Protein AF-A0A5E4CF48-F1 (afdb_monomer_lite)

InterPro domains:
  IPR001863 Glypican [PF01153] (14-110)
  IPR001863 Glypican [PTHR10822] (12-109)

Sequence (113 aa):
MMDAQTWRMGFRCLLLLAFVGSTRSEGGQTCEEVRKLFQWRFVGAVKGLPDSPRAGPDLQVCISKKPTCCTRKMEERYQIAARQDLQQVLQASTSTLKLLISRNAAAFQGKCA

Structure (mmCIF, N/CA/C/O backbone):
data_AF-A0A5E4CF48-F1
#
_entry.id   AF-A0A5E4CF48-F1
#
loop_
_atom_site.group_PDB
_atom_site.id
_atom_site.type_symbol
_atom_site.label_atom_id
_atom_site.label_alt_id
_atom_site.label_comp_id
_atom_site.label_asym_id
_atom_site.label_entity_id
_atom_site.label_seq_id
_atom_site.pdbx_PDB_ins_code
_atom_site.Cartn_x
_atom_site.Cartn_y
_atom_site.Cartn_z
_atom_site.occupancy
_atom_site.B_iso_or_equiv
_atom_site.auth_seq_id
_atom_site.auth_comp_id
_atom_site.auth_asym_id
_atom_site.auth_atom_id
_atom_site.pdbx_PDB_model_num
ATOM 1 N N . MET A 1 1 ? 56.310 -28.454 13.608 1.00 45.84 1 MET A N 1
ATOM 2 C CA . MET A 1 1 ? 56.162 -27.660 12.369 1.00 45.84 1 MET A CA 1
ATOM 3 C C . MET A 1 1 ? 54.898 -28.140 11.676 1.00 45.84 1 MET A C 1
ATOM 5 O O . MET A 1 1 ? 54.967 -28.979 10.793 1.00 45.84 1 MET A O 1
ATOM 9 N N . MET A 1 2 ? 53.739 -27.702 12.174 1.00 43.16 2 MET A N 1
ATOM 10 C CA . MET A 1 2 ? 52.438 -28.087 11.627 1.00 43.16 2 MET A CA 1
ATOM 11 C C . MET A 1 2 ? 52.114 -27.156 10.461 1.00 43.16 2 MET A C 1
ATOM 13 O O . MET A 1 2 ? 51.721 -26.008 10.633 1.00 43.16 2 MET A O 1
ATOM 17 N N . ASP A 1 3 ? 52.411 -27.685 9.280 1.00 49.88 3 ASP A N 1
ATOM 18 C CA . ASP A 1 3 ? 51.616 -27.589 8.065 1.00 49.88 3 ASP A CA 1
ATOM 19 C C . ASP A 1 3 ? 51.192 -26.190 7.614 1.00 49.88 3 ASP A C 1
ATOM 21 O O . ASP A 1 3 ? 50.031 -25.797 7.702 1.00 49.88 3 ASP A O 1
ATOM 25 N N . ALA A 1 4 ? 52.100 -25.523 6.894 1.00 55.38 4 ALA A N 1
ATOM 26 C CA . ALA A 1 4 ? 51.773 -24.446 5.947 1.00 55.38 4 ALA A CA 1
ATOM 27 C C . ALA A 1 4 ? 50.652 -24.826 4.942 1.00 55.38 4 ALA A C 1
ATOM 29 O O . ALA A 1 4 ? 50.137 -23.983 4.206 1.00 55.38 4 ALA A O 1
ATOM 30 N N . GLN A 1 5 ? 50.286 -26.108 4.890 1.00 57.66 5 GLN A N 1
ATOM 31 C CA . GLN A 1 5 ? 49.237 -26.690 4.072 1.00 57.66 5 GLN A CA 1
ATOM 32 C C . GLN A 1 5 ? 47.834 -26.550 4.696 1.00 57.66 5 GLN A C 1
ATOM 34 O O . GLN A 1 5 ? 46.882 -26.318 3.953 1.00 57.66 5 GLN A O 1
ATOM 39 N N . THR A 1 6 ? 47.687 -26.594 6.029 1.00 53.62 6 THR A N 1
ATOM 40 C CA . THR A 1 6 ? 46.376 -26.461 6.705 1.00 53.62 6 THR A CA 1
ATOM 41 C C . THR A 1 6 ? 45.856 -25.024 6.648 1.00 53.62 6 THR A C 1
ATOM 43 O O . THR A 1 6 ? 44.679 -24.807 6.356 1.00 53.62 6 THR A O 1
ATOM 46 N N . TRP A 1 7 ? 46.746 -24.033 6.786 1.00 53.25 7 TRP A N 1
ATOM 47 C CA . TRP A 1 7 ? 46.416 -22.616 6.583 1.00 53.25 7 TRP A CA 1
ATOM 48 C C . TRP A 1 7 ? 45.972 -22.359 5.140 1.00 53.25 7 TRP A C 1
ATOM 50 O O . TRP A 1 7 ? 44.957 -21.709 4.901 1.00 53.25 7 TRP A O 1
ATOM 60 N N . ARG A 1 8 ? 4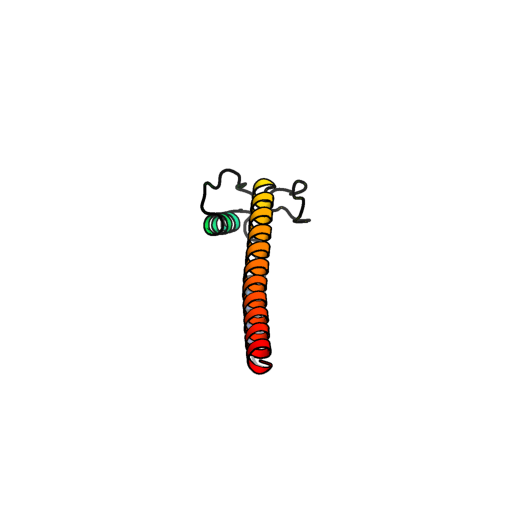6.674 -22.930 4.153 1.00 60.50 8 ARG A N 1
ATOM 61 C CA . ARG A 1 8 ? 46.352 -22.739 2.730 1.00 60.50 8 ARG A CA 1
ATOM 62 C C . ARG A 1 8 ? 44.953 -23.254 2.374 1.00 60.50 8 ARG A C 1
ATOM 64 O O . ARG A 1 8 ? 44.254 -22.619 1.584 1.00 60.50 8 ARG A O 1
ATOM 71 N N . MET A 1 9 ? 44.535 -24.369 2.978 1.00 59.81 9 MET A N 1
ATOM 72 C CA . MET A 1 9 ? 43.192 -24.928 2.787 1.00 59.81 9 MET A CA 1
ATOM 73 C C . MET A 1 9 ? 42.123 -24.143 3.546 1.00 59.81 9 MET A C 1
ATOM 75 O O . MET A 1 9 ? 41.078 -23.853 2.971 1.00 59.81 9 MET A O 1
ATOM 79 N N . GLY A 1 10 ? 42.403 -23.715 4.782 1.00 70.69 10 GLY A N 1
ATOM 80 C CA . GLY A 1 10 ? 41.509 -22.831 5.534 1.00 70.69 10 GLY A CA 1
ATOM 81 C C . GLY A 1 10 ? 41.266 -21.505 4.808 1.00 70.69 10 GLY A C 1
ATOM 82 O O . GLY A 1 10 ? 40.125 -21.074 4.668 1.00 70.69 10 GLY A O 1
ATOM 83 N N . PHE A 1 11 ? 42.318 -20.908 4.243 1.00 70.38 11 PHE A N 1
ATOM 84 C CA . PHE A 1 11 ? 42.233 -19.667 3.472 1.00 70.38 11 PHE A CA 1
ATOM 85 C C . PHE A 1 11 ? 41.480 -19.854 2.148 1.00 70.38 11 PHE A C 1
ATOM 87 O O . PHE A 1 11 ? 40.656 -19.016 1.795 1.00 70.38 11 PHE A O 1
ATOM 94 N N . ARG A 1 12 ? 41.683 -20.980 1.444 1.00 72.06 12 ARG A N 1
ATOM 95 C CA . ARG A 1 12 ? 40.881 -21.338 0.258 1.00 72.06 12 ARG A CA 1
ATOM 96 C C . ARG A 1 12 ? 39.405 -21.526 0.595 1.00 72.06 12 ARG A C 1
ATOM 98 O O . ARG A 1 12 ? 38.568 -21.028 -0.146 1.00 72.06 12 ARG A O 1
ATOM 105 N N . CYS A 1 13 ? 39.076 -22.207 1.690 1.00 70.00 13 CYS A N 1
ATOM 106 C CA . CYS A 1 13 ? 37.687 -22.385 2.113 1.00 70.00 13 CYS A CA 1
ATOM 107 C C . CYS A 1 13 ? 37.037 -21.057 2.527 1.00 70.00 13 CYS A C 1
ATOM 109 O O . CYS A 1 13 ? 35.901 -20.795 2.140 1.00 70.00 13 CYS A O 1
ATOM 111 N N . LEU A 1 14 ? 37.762 -20.190 3.241 1.00 68.62 14 LEU A N 1
ATOM 112 C CA . LEU A 1 14 ? 37.286 -18.851 3.606 1.00 68.62 14 LEU A CA 1
ATOM 113 C C . LEU A 1 14 ? 37.077 -17.955 2.373 1.00 68.62 14 LEU A C 1
ATOM 115 O O . LEU A 1 14 ? 36.058 -17.276 2.284 1.00 68.62 14 LEU A O 1
ATOM 119 N N . LEU A 1 15 ? 37.985 -18.000 1.391 1.00 66.06 15 LEU A N 1
ATOM 120 C CA . LEU A 1 15 ? 37.834 -17.294 0.112 1.00 66.06 15 LEU A CA 1
ATOM 121 C C . LEU A 1 15 ? 36.636 -17.808 -0.700 1.00 66.06 15 LEU A C 1
ATOM 123 O O . LEU A 1 15 ? 35.893 -17.007 -1.262 1.00 66.06 15 LEU A O 1
ATOM 127 N N . LEU A 1 16 ? 36.419 -19.127 -0.740 1.00 65.75 16 LEU A N 1
ATOM 128 C CA . LEU A 1 16 ? 35.267 -19.728 -1.421 1.00 65.75 16 LEU A CA 1
ATOM 129 C C . LEU A 1 16 ? 33.943 -19.329 -0.750 1.00 65.75 16 LEU A C 1
ATOM 131 O O . LEU A 1 16 ? 32.996 -18.968 -1.445 1.00 65.75 16 LEU A O 1
ATOM 135 N N . LEU A 1 17 ? 33.882 -19.310 0.586 1.00 63.00 17 LEU A N 1
ATOM 136 C CA . LEU A 1 17 ? 32.701 -18.848 1.326 1.00 63.00 17 LEU A CA 1
ATOM 137 C C . LEU A 1 17 ? 32.424 -17.351 1.117 1.00 63.00 17 LEU A C 1
ATOM 139 O O . LEU A 1 17 ? 31.264 -16.962 0.992 1.00 63.00 17 LEU A O 1
ATOM 143 N N . ALA A 1 18 ? 33.460 -16.515 1.008 1.00 62.91 18 ALA A N 1
ATOM 144 C CA . ALA A 1 18 ? 33.305 -15.089 0.716 1.00 62.91 18 ALA A CA 1
ATOM 145 C C . ALA A 1 18 ? 32.773 -14.822 -0.707 1.00 62.91 18 ALA A C 1
ATOM 147 O O . ALA A 1 18 ? 31.987 -13.891 -0.910 1.00 62.91 18 ALA A O 1
ATOM 148 N N . PHE A 1 19 ? 33.156 -15.656 -1.683 1.00 56.78 19 PHE A N 1
ATOM 149 C CA . PHE A 1 19 ? 32.673 -15.554 -3.065 1.00 56.78 19 PHE A CA 1
ATOM 150 C C . PHE A 1 19 ? 31.207 -15.997 -3.197 1.00 56.78 19 PHE A C 1
ATOM 152 O O . PHE A 1 19 ? 30.434 -15.359 -3.907 1.00 56.78 19 PHE A O 1
ATOM 159 N N . VAL A 1 20 ? 30.796 -17.035 -2.458 1.00 58.34 20 VAL A N 1
ATOM 160 C CA . VAL A 1 20 ? 29.394 -17.496 -2.417 1.00 58.34 20 VAL A CA 1
ATOM 161 C C . VAL A 1 20 ? 28.506 -16.541 -1.604 1.00 58.34 20 VAL A C 1
ATOM 163 O O . VAL A 1 20 ? 27.352 -16.324 -1.957 1.00 58.34 20 VAL A O 1
ATOM 166 N N . GLY A 1 21 ? 29.043 -15.899 -0.561 1.00 50.34 21 GLY A N 1
ATOM 167 C CA . GLY A 1 21 ? 28.317 -14.925 0.266 1.00 50.34 21 GLY A CA 1
ATOM 168 C C . GLY A 1 21 ? 28.084 -13.553 -0.383 1.00 50.34 21 GLY A C 1
ATOM 169 O O . GLY A 1 21 ? 27.357 -12.737 0.180 1.00 50.34 21 GLY A O 1
ATOM 170 N N . SER A 1 22 ? 28.675 -13.287 -1.556 1.00 46.31 22 SER A N 1
ATOM 171 C CA . SER A 1 22 ? 28.578 -11.992 -2.248 1.00 46.31 22 SER A CA 1
ATOM 172 C C . SER A 1 22 ? 27.582 -11.958 -3.406 1.00 46.31 22 SER A C 1
ATOM 174 O O . SER A 1 22 ? 27.508 -10.944 -4.100 1.00 46.31 22 SER A O 1
ATOM 176 N N . THR A 1 23 ? 26.728 -12.974 -3.581 1.00 42.78 23 THR A N 1
ATOM 177 C CA . THR A 1 23 ? 25.511 -12.797 -4.389 1.00 42.78 23 THR A CA 1
ATOM 178 C C . THR A 1 23 ? 24.505 -11.976 -3.584 1.00 42.78 23 THR A C 1
ATOM 180 O O . THR A 1 23 ? 23.456 -12.455 -3.147 1.00 42.78 23 THR A O 1
ATOM 183 N N . ARG A 1 24 ? 24.833 -10.701 -3.351 1.00 39.84 24 ARG A N 1
ATOM 184 C CA . ARG A 1 24 ? 23.822 -9.691 -3.075 1.00 39.84 24 ARG A CA 1
ATOM 185 C C . ARG A 1 24 ? 22.841 -9.825 -4.228 1.00 39.84 24 ARG A C 1
ATOM 187 O O . ARG A 1 24 ? 23.259 -9.714 -5.374 1.00 39.84 24 ARG A O 1
ATOM 194 N N . SER A 1 25 ? 21.598 -10.173 -3.911 1.00 43.09 25 SER A N 1
ATOM 195 C CA . SER A 1 25 ? 20.518 -10.344 -4.877 1.00 43.09 25 SER A CA 1
ATOM 196 C C . SER A 1 25 ? 20.357 -9.057 -5.696 1.00 43.09 25 SER A C 1
ATOM 198 O O . SER A 1 25 ? 19.576 -8.168 -5.366 1.00 43.09 25 SER A O 1
ATOM 200 N N . GLU A 1 26 ? 21.144 -8.930 -6.761 1.00 46.06 26 GLU A N 1
ATOM 201 C CA . GLU A 1 26 ? 20.743 -8.287 -7.999 1.00 46.06 26 GLU A CA 1
ATOM 202 C C . GLU A 1 26 ? 19.705 -9.225 -8.601 1.00 46.06 26 GLU A C 1
ATOM 204 O O . GLU A 1 26 ? 19.995 -10.044 -9.469 1.00 46.06 26 GLU A O 1
ATOM 209 N N . GLY A 1 27 ? 18.498 -9.183 -8.028 1.00 45.75 27 GLY A N 1
ATOM 210 C CA . GLY A 1 27 ? 17.352 -9.905 -8.548 1.00 45.75 27 GLY A CA 1
ATOM 211 C C . GLY A 1 27 ? 17.237 -9.594 -10.032 1.00 45.75 27 GLY A C 1
ATOM 212 O O . GLY A 1 27 ? 17.082 -8.431 -10.416 1.00 45.75 27 GLY A O 1
ATOM 213 N N . GLY A 1 28 ? 17.390 -10.633 -10.855 1.00 48.19 28 GLY A N 1
ATOM 214 C CA . GLY A 1 28 ? 17.256 -10.551 -12.301 1.00 48.19 28 GLY A CA 1
ATOM 215 C C . GLY A 1 28 ? 16.013 -9.741 -12.659 1.00 48.19 28 GLY A C 1
ATOM 216 O O . GLY A 1 28 ? 14.942 -9.960 -12.098 1.00 48.19 28 GLY A O 1
ATOM 217 N N . GLN A 1 29 ? 16.206 -8.766 -13.544 1.00 62.78 29 GLN A N 1
ATOM 218 C CA . GLN A 1 29 ? 15.352 -7.616 -13.856 1.00 62.78 29 GLN A CA 1
ATOM 219 C C . GLN A 1 29 ? 13.957 -7.990 -14.399 1.00 62.78 29 GLN A C 1
ATOM 221 O O . GLN A 1 29 ? 13.609 -7.654 -15.529 1.00 62.78 29 GLN A O 1
ATOM 226 N N . THR A 1 30 ? 13.138 -8.692 -13.620 1.00 71.81 30 THR A N 1
ATOM 227 C CA . THR A 1 30 ? 11.811 -9.157 -14.033 1.00 71.81 30 THR A CA 1
ATOM 228 C C . THR A 1 30 ? 10.763 -8.717 -13.021 1.00 71.81 30 THR A C 1
ATOM 230 O O . THR A 1 30 ? 10.951 -8.797 -11.810 1.00 71.81 30 THR A O 1
ATOM 233 N N . CYS A 1 31 ? 9.630 -8.225 -13.519 1.00 79.50 31 CYS A N 1
ATOM 234 C CA . CYS A 1 31 ? 8.533 -7.734 -12.682 1.00 79.50 31 CYS A CA 1
ATOM 235 C C . CYS A 1 31 ? 7.550 -8.842 -12.259 1.00 79.50 31 CYS A C 1
ATOM 237 O O . CYS A 1 31 ? 6.403 -8.560 -11.903 1.00 79.50 31 CYS A O 1
ATOM 239 N N . GLU A 1 32 ? 7.970 -10.109 -12.320 1.00 82.00 32 GLU A N 1
ATOM 240 C CA . GLU A 1 32 ? 7.088 -11.268 -12.163 1.00 82.00 32 GLU A CA 1
ATOM 241 C C . GLU A 1 32 ? 6.593 -11.449 -10.722 1.00 82.00 32 GLU A C 1
ATOM 243 O O . GLU A 1 32 ? 5.413 -11.722 -10.499 1.00 82.00 32 GLU A O 1
ATOM 248 N N . GLU A 1 33 ? 7.450 -11.240 -9.723 1.00 83.06 33 GLU A N 1
ATOM 249 C CA . GLU A 1 33 ? 7.038 -11.341 -8.316 1.00 83.06 33 GLU A CA 1
ATOM 250 C C . GLU A 1 33 ? 6.018 -10.261 -7.951 1.00 83.06 33 GLU A C 1
ATOM 252 O O . GLU A 1 33 ? 4.962 -10.547 -7.385 1.00 83.06 33 GLU A O 1
ATOM 257 N N . VAL A 1 34 ? 6.284 -9.019 -8.362 1.00 81.75 34 VAL A N 1
ATOM 258 C CA . VAL A 1 34 ? 5.375 -7.884 -8.157 1.00 81.75 34 VAL A CA 1
ATOM 259 C C . VAL A 1 34 ? 4.042 -8.127 -8.870 1.00 81.75 34 VAL A C 1
ATOM 261 O O . VAL A 1 34 ? 2.979 -7.806 -8.338 1.00 81.75 34 VAL A O 1
ATOM 264 N N . ARG A 1 35 ? 4.075 -8.765 -10.046 1.00 81.19 35 ARG A N 1
ATOM 265 C CA . ARG A 1 35 ? 2.878 -9.189 -10.780 1.00 81.19 35 ARG A CA 1
ATOM 266 C C . ARG A 1 35 ? 2.043 -10.192 -10.004 1.00 81.19 35 ARG A C 1
ATOM 268 O O . ARG A 1 35 ? 0.832 -9.999 -9.909 1.00 81.19 35 ARG A O 1
ATOM 275 N N . LYS A 1 36 ? 2.674 -11.222 -9.438 1.00 84.06 36 LYS A N 1
ATOM 276 C CA . LYS A 1 36 ? 1.991 -12.224 -8.609 1.00 84.06 36 LYS A CA 1
ATOM 277 C C . LYS A 1 36 ? 1.357 -11.566 -7.385 1.00 84.06 36 LYS A C 1
ATOM 279 O O . LYS A 1 36 ? 0.179 -11.783 -7.124 1.00 84.06 36 LYS A O 1
ATOM 284 N N . LEU A 1 37 ? 2.086 -10.700 -6.682 1.00 84.50 37 LEU A N 1
ATOM 285 C CA . LEU A 1 37 ? 1.545 -9.977 -5.524 1.00 84.50 37 LEU A CA 1
ATOM 286 C C . LEU A 1 37 ? 0.347 -9.102 -5.898 1.00 84.50 37 LEU A C 1
ATOM 288 O O . LEU A 1 37 ? -0.659 -9.083 -5.189 1.00 84.50 37 LEU A O 1
ATOM 292 N N . PHE A 1 38 ? 0.428 -8.407 -7.031 1.00 82.81 38 PHE A N 1
ATOM 293 C CA . PHE A 1 38 ? -0.666 -7.567 -7.498 1.00 82.81 38 PHE A CA 1
ATOM 294 C C . PHE A 1 38 ? -1.902 -8.379 -7.888 1.00 82.81 38 PHE A C 1
ATOM 296 O O . PHE A 1 38 ? -3.011 -7.985 -7.545 1.00 82.81 38 PHE A O 1
ATOM 303 N N . GLN A 1 39 ? -1.715 -9.524 -8.551 1.00 83.94 39 GLN A N 1
ATOM 304 C CA . GLN A 1 39 ? -2.787 -10.474 -8.869 1.00 83.94 39 GLN A CA 1
ATOM 305 C C . GLN A 1 39 ? -3.494 -10.988 -7.618 1.00 83.94 39 GLN A C 1
ATOM 307 O O . GLN A 1 39 ? -4.719 -11.020 -7.568 1.00 83.94 39 GLN A O 1
ATOM 312 N N . TRP A 1 40 ? -2.716 -11.384 -6.610 1.00 83.44 40 TRP A N 1
ATOM 313 C CA . TRP A 1 40 ? -3.251 -11.889 -5.350 1.00 83.44 40 TRP A CA 1
ATOM 314 C C . TRP A 1 40 ? -4.009 -10.812 -4.574 1.00 83.44 40 TRP A C 1
ATOM 316 O O . TRP A 1 40 ? -5.063 -11.087 -4.006 1.00 83.44 40 TRP A O 1
ATOM 326 N N . ARG A 1 41 ? -3.486 -9.581 -4.547 1.00 82.94 41 ARG A N 1
ATOM 327 C CA . ARG A 1 41 ? -4.097 -8.472 -3.804 1.00 82.94 41 ARG A CA 1
ATOM 328 C C . ARG A 1 41 ? -5.326 -7.897 -4.506 1.00 82.94 41 ARG A C 1
ATOM 330 O O . ARG A 1 41 ? -6.281 -7.523 -3.833 1.00 82.94 41 ARG A O 1
ATOM 337 N N . PHE A 1 42 ? -5.298 -7.803 -5.831 1.00 81.38 42 PHE A N 1
ATOM 338 C CA . PHE A 1 42 ? -6.371 -7.234 -6.638 1.00 81.38 42 PHE A CA 1
ATOM 339 C C . PHE A 1 42 ? -6.910 -8.306 -7.580 1.00 81.38 42 PHE A C 1
ATOM 341 O O . PHE A 1 42 ? -6.345 -8.559 -8.643 1.00 81.38 42 PHE A O 1
ATOM 348 N N . VAL A 1 43 ? -8.034 -8.916 -7.199 1.00 67.62 43 VAL A N 1
ATOM 349 C CA . VAL A 1 43 ? -8.745 -9.896 -8.028 1.00 67.62 43 VAL A CA 1
ATOM 350 C C . VAL A 1 43 ? -9.206 -9.211 -9.322 1.00 67.62 43 VAL A C 1
ATOM 352 O O . VAL A 1 43 ? -10.148 -8.422 -9.314 1.00 67.62 43 VAL A O 1
ATOM 355 N N . GLY A 1 44 ? -8.520 -9.459 -10.443 1.00 64.19 44 GLY A N 1
ATOM 356 C CA . GLY A 1 44 ? -8.904 -8.906 -11.745 1.00 64.19 44 GLY A CA 1
ATOM 357 C C . GLY A 1 44 ? -7.772 -8.794 -12.769 1.00 64.19 44 GLY A C 1
ATOM 358 O O . GLY A 1 44 ? -6.589 -8.875 -12.448 1.00 64.19 44 GLY A O 1
ATOM 359 N N . ALA A 1 45 ? -8.154 -8.602 -14.038 1.00 54.81 45 ALA A N 1
ATOM 360 C CA . ALA A 1 45 ? -7.245 -8.608 -15.181 1.00 54.81 45 ALA A CA 1
ATOM 361 C C . ALA A 1 45 ? -6.072 -7.627 -15.011 1.00 54.81 45 ALA A C 1
ATOM 363 O O . ALA A 1 45 ? -6.233 -6.405 -14.940 1.00 54.81 45 ALA A O 1
ATOM 364 N N . VAL A 1 46 ? -4.871 -8.196 -15.039 1.00 61.78 46 VAL A N 1
ATOM 365 C CA . VAL A 1 46 ? -3.551 -7.557 -14.921 1.00 61.78 46 VAL A CA 1
ATOM 366 C C . VAL A 1 46 ? -3.155 -6.853 -16.221 1.00 61.78 46 VAL A C 1
ATOM 368 O O . VAL A 1 46 ? -2.008 -6.871 -16.658 1.00 61.78 46 VAL A O 1
ATOM 371 N N . LYS A 1 47 ? -4.130 -6.262 -16.912 1.00 58.44 47 LYS A N 1
ATOM 372 C CA . LYS A 1 47 ? -3.881 -5.511 -18.140 1.00 58.44 47 LYS A CA 1
ATOM 373 C C . LYS A 1 47 ? -3.249 -4.176 -17.755 1.00 58.44 47 LYS A C 1
ATOM 375 O O . LYS A 1 47 ? -3.954 -3.222 -17.435 1.00 58.44 47 LYS A O 1
ATOM 380 N N . GLY A 1 48 ? -1.918 -4.125 -17.750 1.00 61.72 48 GLY A N 1
ATOM 381 C CA . GLY A 1 48 ? -1.164 -2.888 -17.529 1.00 61.72 48 GLY A CA 1
ATOM 382 C C . GLY A 1 48 ? 0.111 -3.008 -16.698 1.00 61.72 48 GLY A C 1
ATOM 383 O O . GLY A 1 48 ? 0.634 -1.969 -16.297 1.00 61.72 48 GLY A O 1
ATOM 384 N N . LEU A 1 49 ? 0.601 -4.222 -16.418 1.00 65.56 49 LEU A N 1
ATOM 385 C CA . LEU A 1 49 ? 1.920 -4.390 -15.810 1.00 65.56 49 LEU A CA 1
ATOM 386 C C . LEU A 1 49 ? 3.011 -4.463 -16.882 1.00 65.56 49 LEU A C 1
ATOM 388 O O . LEU A 1 49 ? 2.844 -5.198 -17.852 1.00 65.56 49 LEU A O 1
ATOM 392 N N . PRO A 1 50 ? 4.128 -3.749 -16.697 1.00 65.38 50 PRO A N 1
ATOM 393 C CA . PRO A 1 50 ? 5.292 -3.894 -17.541 1.00 65.38 50 PRO A CA 1
ATOM 394 C C . PRO A 1 50 ? 5.944 -5.252 -17.256 1.00 65.38 50 PRO A C 1
ATOM 396 O O . PRO A 1 50 ? 5.872 -5.780 -16.141 1.00 65.38 50 PRO A O 1
ATOM 399 N N . ASP A 1 51 ? 6.546 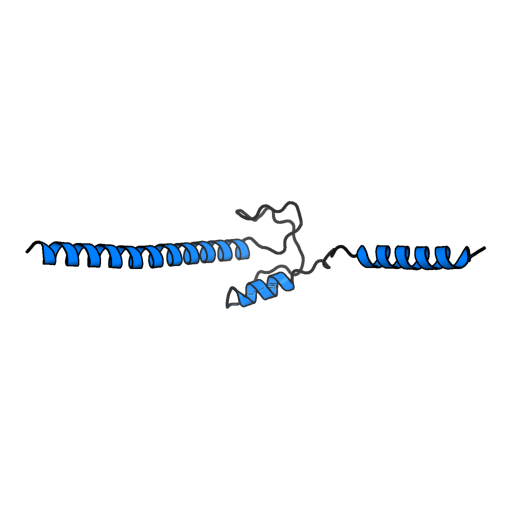-5.844 -18.282 1.00 65.81 51 ASP A N 1
ATOM 400 C CA . ASP A 1 51 ? 7.316 -7.085 -18.147 1.00 65.81 51 ASP A CA 1
ATOM 401 C C . ASP A 1 51 ? 8.711 -6.826 -17.549 1.00 65.81 51 ASP A C 1
ATOM 403 O O . ASP A 1 51 ? 9.257 -7.688 -16.860 1.00 65.81 51 ASP A O 1
ATOM 407 N N . SER A 1 52 ? 9.238 -5.607 -17.717 1.00 65.94 52 SER A N 1
ATOM 408 C CA . SER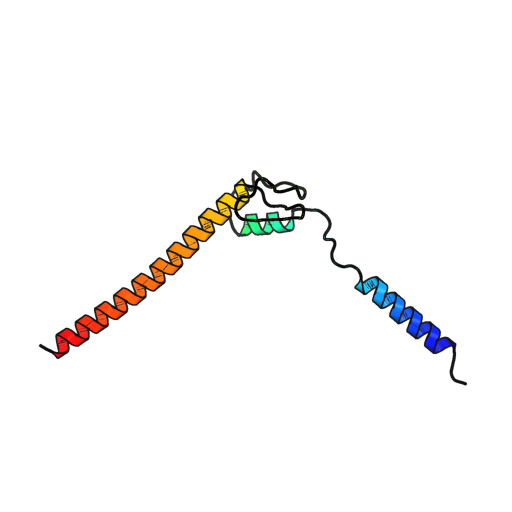 A 1 52 ? 10.547 -5.179 -17.218 1.00 65.94 52 SER A CA 1
ATOM 409 C C . SER A 1 52 ? 10.473 -3.901 -16.364 1.00 65.94 52 SER A C 1
ATOM 411 O O . SER A 1 52 ? 9.593 -3.060 -16.585 1.00 65.94 52 SER A O 1
ATOM 413 N N . PRO A 1 53 ? 11.415 -3.699 -15.423 1.00 72.44 53 PRO A N 1
ATOM 414 C CA . PRO A 1 53 ? 11.510 -2.471 -14.638 1.00 72.44 53 PRO A CA 1
ATOM 415 C C . PRO A 1 53 ? 11.665 -1.237 -15.538 1.00 72.44 53 PRO A C 1
ATOM 417 O O . PRO A 1 53 ? 12.480 -1.230 -16.461 1.00 72.44 53 PRO A O 1
ATOM 420 N N . ARG A 1 54 ? 10.902 -0.176 -15.267 1.00 73.44 54 ARG A N 1
ATOM 421 C CA . ARG A 1 54 ? 10.937 1.091 -16.015 1.00 73.44 54 ARG A CA 1
ATOM 422 C C . ARG A 1 54 ? 11.290 2.247 -15.079 1.00 73.44 54 ARG A C 1
ATOM 424 O O . ARG A 1 54 ? 11.004 2.199 -13.886 1.00 73.44 54 ARG A O 1
ATOM 431 N N . ALA A 1 55 ? 11.906 3.305 -15.606 1.00 67.25 55 ALA A N 1
ATOM 432 C CA . ALA A 1 55 ? 11.970 4.581 -14.894 1.00 67.25 55 ALA A CA 1
ATOM 433 C C . ALA A 1 55 ? 10.543 5.053 -14.560 1.00 67.25 55 ALA A C 1
ATOM 435 O O . ALA A 1 55 ? 9.688 5.058 -15.443 1.00 67.25 55 ALA A O 1
ATOM 436 N N . GLY A 1 56 ? 10.295 5.423 -13.302 1.00 70.75 56 GLY A N 1
ATOM 437 C CA . GLY A 1 56 ? 8.962 5.776 -12.807 1.00 70.75 56 GLY A CA 1
ATOM 438 C C . GLY A 1 56 ? 8.780 7.257 -12.458 1.00 70.75 56 GLY A C 1
ATOM 439 O O . GLY A 1 56 ? 8.429 7.537 -11.314 1.00 70.75 56 GLY A O 1
ATOM 440 N N . PRO A 1 57 ? 9.036 8.220 -13.368 1.00 66.81 57 PRO A N 1
ATOM 441 C CA . PRO A 1 57 ? 8.719 9.626 -13.114 1.00 66.81 57 PRO A CA 1
ATOM 442 C C . PRO A 1 57 ? 7.204 9.904 -13.149 1.00 66.81 57 PRO A C 1
ATOM 444 O O . PRO A 1 57 ? 6.777 11.001 -12.811 1.00 66.81 57 PRO A O 1
ATOM 447 N N . ASP A 1 58 ? 6.391 8.936 -13.583 1.00 72.19 58 ASP A N 1
ATOM 448 C CA . ASP A 1 58 ? 4.932 9.013 -13.688 1.00 72.19 58 ASP A CA 1
ATOM 449 C C . ASP A 1 58 ? 4.186 8.653 -12.391 1.00 72.19 58 ASP A C 1
ATOM 451 O O . ASP A 1 58 ? 2.961 8.798 -12.341 1.00 72.19 58 ASP A O 1
ATOM 455 N N . LEU A 1 59 ? 4.904 8.198 -11.358 1.00 80.06 59 LEU A N 1
ATOM 456 C CA . LEU A 1 59 ? 4.345 7.904 -10.039 1.00 80.06 59 LEU A CA 1
ATOM 457 C C . LEU A 1 59 ? 4.257 9.171 -9.184 1.00 80.06 59 LEU A C 1
ATOM 459 O O . LEU A 1 59 ? 5.191 9.967 -9.120 1.00 80.06 59 LEU A O 1
ATOM 463 N N . GLN A 1 60 ? 3.122 9.348 -8.516 1.00 83.38 60 GLN A N 1
ATOM 464 C CA . GLN A 1 60 ? 2.824 10.533 -7.710 1.00 83.38 60 GLN A CA 1
ATOM 465 C C . GLN A 1 60 ? 3.117 10.328 -6.221 1.00 83.38 60 GLN A C 1
ATOM 467 O O . GLN A 1 60 ? 3.428 11.289 -5.522 1.00 83.38 60 GLN A O 1
ATOM 472 N N . VAL A 1 61 ? 2.988 9.098 -5.715 1.00 86.38 61 VAL A N 1
ATOM 473 C CA . VAL A 1 61 ? 3.120 8.776 -4.285 1.00 86.38 61 VAL A CA 1
ATOM 474 C C . VAL A 1 61 ? 4.437 8.053 -4.019 1.00 86.38 61 VAL A C 1
ATOM 476 O O . VAL A 1 61 ? 5.162 8.379 -3.080 1.00 86.38 61 VAL A O 1
ATOM 479 N N . CYS A 1 62 ? 4.767 7.066 -4.846 1.00 84.44 62 CYS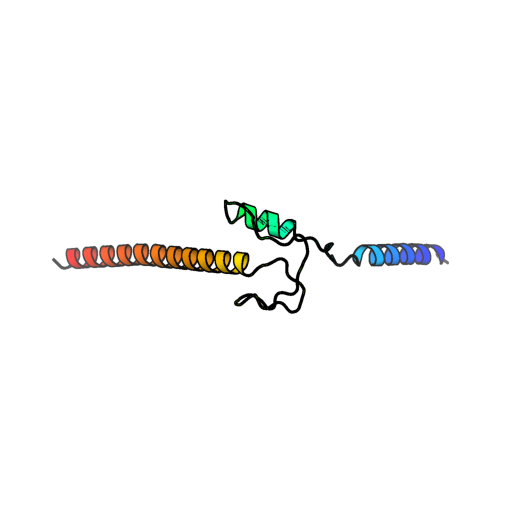 A N 1
ATOM 480 C CA . CYS A 1 62 ? 5.980 6.278 -4.731 1.00 84.44 62 CYS A CA 1
ATOM 481 C C . CYS A 1 62 ? 7.158 6.995 -5.405 1.00 84.44 62 CYS A C 1
ATOM 483 O O . CYS A 1 62 ? 7.275 7.011 -6.627 1.00 84.44 62 CYS A O 1
ATOM 485 N N . ILE A 1 63 ? 8.088 7.524 -4.607 1.00 81.88 63 ILE A N 1
ATOM 486 C CA . ILE A 1 63 ? 9.318 8.150 -5.110 1.00 81.88 63 ILE A CA 1
ATOM 487 C C . ILE A 1 63 ? 10.417 7.086 -5.212 1.00 81.88 63 ILE A C 1
ATOM 489 O O . ILE A 1 63 ? 10.934 6.623 -4.195 1.00 81.88 63 ILE A O 1
ATOM 493 N N . SER A 1 6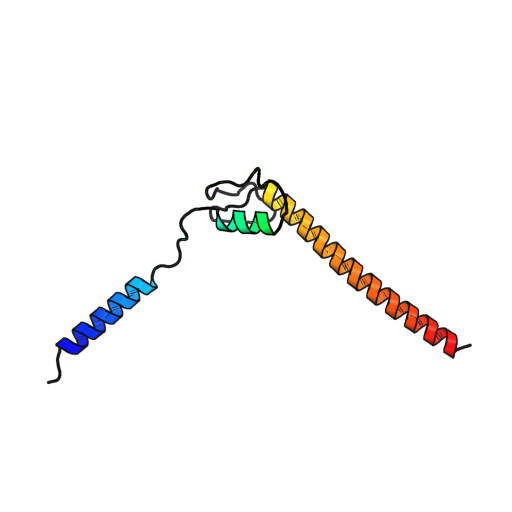4 ? 10.810 6.709 -6.434 1.00 72.00 64 SER A N 1
ATOM 494 C CA . SER A 1 64 ? 11.915 5.768 -6.665 1.00 72.00 64 SER A CA 1
ATOM 495 C C . SER A 1 64 ? 13.039 6.399 -7.484 1.00 72.00 64 SER A C 1
ATOM 497 O O . SER A 1 64 ? 12.827 6.854 -8.603 1.00 72.00 64 SER A O 1
ATOM 499 N N . LYS A 1 65 ? 14.268 6.361 -6.950 1.00 69.88 65 LYS A N 1
ATOM 500 C CA . LYS A 1 65 ? 15.499 6.717 -7.687 1.00 69.88 65 LYS A CA 1
ATOM 501 C C . LYS A 1 65 ? 16.000 5.584 -8.599 1.00 69.88 65 LYS A C 1
ATOM 503 O O . LYS A 1 65 ? 16.901 5.797 -9.401 1.00 69.88 65 LYS A O 1
ATOM 508 N N . LYS A 1 66 ? 15.453 4.374 -8.443 1.00 74.06 66 LYS A N 1
ATOM 509 C CA . LYS A 1 66 ? 15.790 3.156 -9.199 1.00 74.06 66 LYS A CA 1
ATOM 510 C C . LYS A 1 66 ? 14.639 2.782 -10.146 1.00 74.06 66 LYS A C 1
ATOM 512 O O . LYS A 1 66 ? 13.506 3.199 -9.887 1.00 74.06 66 LYS A O 1
ATOM 517 N N . PRO A 1 67 ? 14.883 1.994 -11.209 1.00 75.00 67 PRO A N 1
ATOM 518 C CA . PRO A 1 67 ? 13.799 1.490 -12.048 1.00 75.00 67 PRO A CA 1
ATOM 519 C C . PRO A 1 67 ? 12.800 0.674 -11.210 1.00 75.00 67 PRO A C 1
ATOM 521 O O . PRO A 1 67 ? 13.191 -0.083 -10.323 1.00 75.00 67 PRO A O 1
ATOM 524 N N . THR A 1 68 ? 11.510 0.872 -11.472 1.00 82.75 68 THR A N 1
ATOM 525 C CA . THR A 1 68 ? 10.385 0.305 -10.723 1.00 82.75 68 THR A CA 1
ATOM 526 C C . THR A 1 68 ? 9.503 -0.553 -11.627 1.00 82.75 68 THR A C 1
ATOM 528 O O . THR A 1 68 ? 9.409 -0.331 -12.833 1.00 82.75 68 THR A O 1
ATOM 531 N N . CYS A 1 69 ? 8.848 -1.547 -11.034 1.00 82.56 69 CYS A N 1
ATOM 532 C CA . CYS A 1 69 ? 7.845 -2.386 -11.690 1.00 82.56 69 CYS A CA 1
ATOM 533 C C . CYS A 1 69 ? 6.416 -1.847 -11.526 1.00 82.56 69 CYS A C 1
ATOM 535 O O . CYS A 1 69 ? 5.461 -2.464 -12.001 1.00 82.56 69 CYS A O 1
ATOM 537 N N . CYS A 1 70 ? 6.262 -0.713 -10.843 1.00 81.62 70 CYS A N 1
ATOM 538 C CA . CYS A 1 70 ? 4.974 -0.072 -10.640 1.00 81.62 70 CYS A CA 1
ATOM 539 C C . CYS A 1 70 ? 4.645 0.866 -11.801 1.00 81.62 70 CYS A C 1
ATOM 541 O O . CYS A 1 70 ? 5.493 1.627 -12.259 1.00 81.62 70 CYS A O 1
ATOM 543 N N . THR A 1 71 ? 3.391 0.838 -12.245 1.00 81.94 71 THR A N 1
ATOM 544 C CA . THR A 1 71 ? 2.841 1.826 -13.183 1.00 81.94 71 THR A CA 1
ATOM 545 C C . THR A 1 71 ? 1.919 2.778 -12.454 1.00 81.94 71 THR A C 1
ATOM 547 O O . THR A 1 71 ? 1.327 2.410 -11.438 1.00 81.94 71 THR A O 1
ATOM 550 N N . ARG A 1 72 ? 1.689 3.963 -13.021 1.00 82.81 72 ARG A N 1
ATOM 551 C CA . ARG A 1 72 ? 0.677 4.890 -12.507 1.00 82.81 72 ARG A CA 1
ATOM 552 C C . ARG A 1 72 ? -0.694 4.234 -12.264 1.00 82.81 72 ARG A C 1
ATOM 554 O O . ARG A 1 72 ? -1.300 4.449 -11.223 1.00 82.81 72 ARG A O 1
ATOM 561 N N . LYS A 1 73 ? -1.156 3.348 -13.159 1.00 82.00 73 LYS A N 1
ATOM 562 C CA . LYS A 1 73 ? -2.427 2.609 -12.975 1.00 82.00 73 LYS A CA 1
ATOM 563 C C . LYS A 1 73 ? -2.407 1.663 -11.769 1.00 82.00 73 LYS A C 1
ATOM 565 O O . LYS A 1 73 ? -3.437 1.454 -11.132 1.00 82.00 73 LYS A O 1
ATOM 570 N N . MET A 1 74 ? -1.259 1.049 -11.489 1.00 82.88 74 MET A N 1
ATOM 571 C CA . MET A 1 74 ? -1.072 0.198 -10.315 1.00 82.88 74 MET A CA 1
ATOM 572 C C . MET A 1 74 ? -1.103 1.040 -9.038 1.00 82.88 74 MET A C 1
ATOM 574 O O . MET A 1 74 ? -1.813 0.701 -8.095 1.00 82.88 74 MET A O 1
ATOM 578 N N . GLU A 1 75 ? -0.379 2.157 -9.039 1.00 85.44 75 GLU A N 1
ATOM 579 C CA . GLU A 1 75 ? -0.320 3.097 -7.921 1.00 85.44 75 GLU A CA 1
ATOM 580 C C . GLU A 1 75 ? -1.699 3.680 -7.589 1.00 85.44 75 GLU A C 1
ATOM 582 O O . GLU A 1 75 ? -2.105 3.665 -6.430 1.00 85.44 75 GLU A O 1
ATOM 587 N N . GLU A 1 76 ? -2.463 4.107 -8.596 1.00 86.06 76 GLU A N 1
ATOM 588 C CA . GLU A 1 76 ? -3.828 4.616 -8.416 1.00 86.06 76 GLU A CA 1
ATOM 589 C C . GLU A 1 76 ? -4.738 3.570 -7.745 1.00 86.06 76 GLU A C 1
ATOM 591 O O . GLU A 1 76 ? -5.488 3.891 -6.821 1.00 86.06 76 GLU A O 1
ATOM 596 N N . ARG A 1 77 ? -4.630 2.290 -8.128 1.00 86.62 77 ARG A N 1
ATOM 597 C CA . ARG A 1 77 ? -5.390 1.199 -7.489 1.00 86.62 77 ARG A CA 1
ATOM 598 C C . ARG A 1 77 ? -4.957 0.946 -6.048 1.00 86.62 77 ARG A C 1
ATOM 600 O O . ARG A 1 77 ? -5.817 0.767 -5.186 1.00 86.62 77 ARG A O 1
ATOM 607 N N . TYR A 1 78 ? -3.653 0.969 -5.769 1.00 87.88 78 TYR A N 1
ATOM 608 C CA . TYR A 1 78 ? -3.150 0.895 -4.396 1.00 87.88 78 TYR A CA 1
ATOM 609 C C . TYR A 1 78 ? -3.642 2.064 -3.550 1.00 87.88 78 TYR A C 1
ATOM 611 O O . TYR A 1 78 ? -4.035 1.856 -2.406 1.00 87.88 78 TYR A O 1
ATOM 619 N N . GLN A 1 79 ? -3.680 3.271 -4.111 1.00 90.31 79 GLN A N 1
ATOM 620 C CA . GLN A 1 79 ? -4.148 4.451 -3.400 1.00 90.31 79 GLN A CA 1
ATOM 621 C C . GLN A 1 79 ? -5.632 4.339 -3.031 1.00 90.31 79 GLN A C 1
ATOM 623 O O . GLN A 1 79 ? -6.007 4.672 -1.907 1.00 90.31 79 GLN A O 1
ATOM 628 N N . ILE A 1 80 ? -6.472 3.846 -3.944 1.00 90.25 80 ILE A N 1
ATOM 629 C CA . ILE A 1 80 ? -7.898 3.627 -3.673 1.00 90.25 80 ILE A CA 1
ATOM 630 C C . ILE A 1 80 ? -8.083 2.561 -2.589 1.00 90.25 80 ILE A C 1
ATOM 632 O O . ILE A 1 80 ? -8.784 2.820 -1.612 1.00 90.25 80 ILE A O 1
ATOM 636 N N . ALA A 1 81 ? -7.423 1.405 -2.714 1.00 89.88 81 ALA A N 1
ATOM 637 C CA . ALA A 1 81 ? -7.536 0.338 -1.7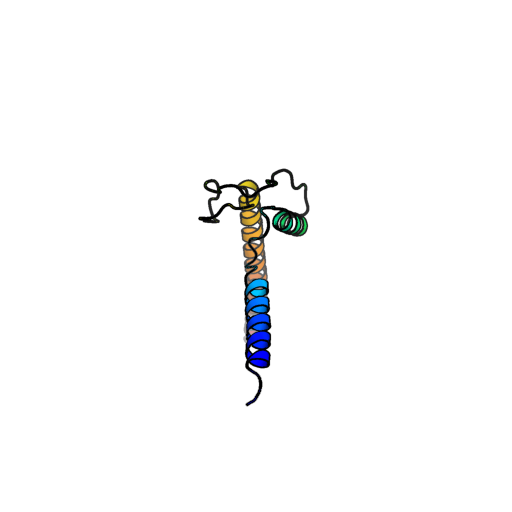19 1.00 89.88 81 ALA A CA 1
ATOM 638 C C . ALA A 1 81 ? -7.028 0.774 -0.340 1.00 89.88 81 ALA A C 1
ATOM 640 O O . ALA A 1 81 ? -7.689 0.530 0.660 1.00 89.88 81 ALA A O 1
ATOM 641 N N . ALA A 1 82 ? -5.904 1.491 -0.277 1.00 91.62 82 ALA A N 1
ATOM 642 C CA . ALA A 1 82 ? -5.389 2.021 0.981 1.00 91.62 82 ALA A CA 1
ATOM 643 C C . ALA A 1 82 ? -6.373 3.004 1.636 1.00 91.62 82 ALA A C 1
ATOM 645 O O . ALA A 1 82 ? -6.572 2.963 2.848 1.00 91.62 82 ALA A O 1
ATOM 646 N N . ARG A 1 83 ? -7.024 3.872 0.848 1.00 93.88 83 ARG A N 1
ATOM 647 C CA . ARG A 1 83 ? -8.058 4.780 1.368 1.00 93.88 83 ARG A CA 1
ATOM 648 C C . ARG A 1 83 ? -9.264 4.014 1.905 1.00 93.88 83 ARG A C 1
ATOM 650 O O . ARG A 1 83 ? -9.735 4.348 2.987 1.00 93.88 83 ARG A O 1
ATOM 657 N N . GLN A 1 84 ? -9.731 2.999 1.183 1.00 93.38 84 GLN A N 1
ATOM 658 C CA . GLN A 1 84 ? -10.852 2.161 1.614 1.00 93.38 84 GLN A CA 1
ATOM 659 C C . GLN A 1 84 ? -10.527 1.396 2.901 1.00 93.38 84 GLN A C 1
ATOM 661 O O . GLN A 1 84 ? -11.321 1.441 3.837 1.00 93.38 84 GLN A O 1
ATOM 666 N N . ASP A 1 85 ? -9.345 0.783 2.990 1.00 92.25 85 ASP A N 1
ATOM 667 C CA . ASP A 1 85 ? -8.892 0.065 4.186 1.00 92.25 85 ASP A CA 1
ATOM 668 C C . ASP A 1 85 ? -8.846 1.003 5.403 1.00 92.25 85 ASP A C 1
ATOM 670 O O . ASP A 1 85 ? -9.374 0.680 6.469 1.00 92.25 85 ASP A O 1
ATOM 674 N N . LEU A 1 86 ? -8.283 2.207 5.241 1.00 94.75 86 LEU A N 1
ATOM 675 C CA . LEU A 1 86 ? -8.256 3.211 6.306 1.00 94.75 86 LEU A CA 1
ATOM 676 C C . LEU A 1 86 ? -9.665 3.642 6.719 1.00 94.75 86 LEU A C 1
ATOM 678 O O . LEU A 1 86 ? -9.960 3.703 7.912 1.00 94.75 86 LEU A O 1
ATOM 682 N N . GLN A 1 87 ? -10.546 3.921 5.756 1.00 96.12 87 GLN A N 1
ATOM 683 C CA . GLN A 1 87 ? -11.931 4.296 6.039 1.00 96.12 87 GLN A CA 1
ATOM 684 C C . GLN A 1 87 ? -12.671 3.185 6.786 1.00 96.12 87 GLN A C 1
ATOM 686 O O . GLN A 1 87 ? -13.346 3.469 7.774 1.00 96.12 87 GLN A O 1
ATOM 691 N N . GLN A 1 88 ? -12.500 1.929 6.376 1.00 94.56 88 GLN A N 1
ATOM 692 C CA . GLN A 1 88 ? -13.117 0.777 7.023 1.00 94.56 88 GLN A CA 1
ATOM 693 C C . GLN A 1 88 ? -12.632 0.611 8.467 1.00 94.56 88 GLN A C 1
ATOM 695 O O . GLN A 1 88 ? -13.449 0.443 9.374 1.00 94.56 88 GLN A O 1
ATOM 700 N N . VAL A 1 89 ? -11.319 0.698 8.703 1.00 94.56 89 VAL A N 1
ATOM 701 C CA . VAL A 1 89 ? -10.737 0.586 10.050 1.00 94.56 89 VAL A CA 1
ATOM 702 C C . VAL A 1 89 ? -11.224 1.718 10.953 1.00 94.56 89 VAL A C 1
ATOM 704 O O . VAL A 1 89 ? -11.667 1.473 12.079 1.00 94.56 89 VAL A O 1
ATOM 707 N N . LEU A 1 90 ? -11.197 2.957 10.455 1.00 95.75 90 LEU A N 1
ATOM 708 C CA . LEU A 1 90 ? -11.671 4.118 11.205 1.00 95.75 90 LEU A CA 1
ATOM 709 C C . LEU A 1 90 ? -13.161 3.999 11.535 1.00 95.75 90 LEU A C 1
ATOM 711 O O . LEU A 1 90 ? -13.564 4.243 12.676 1.00 95.75 90 LEU A O 1
ATOM 715 N N . GLN A 1 91 ? -13.978 3.589 10.564 1.00 94.75 91 GLN A N 1
ATOM 716 C CA . GLN A 1 91 ? -15.415 3.436 10.750 1.00 94.75 91 GLN A CA 1
ATOM 717 C C . GLN A 1 91 ? -15.738 2.332 11.764 1.00 94.75 91 GLN A C 1
ATOM 719 O O . GLN A 1 91 ? -16.535 2.578 12.668 1.00 94.75 91 GLN A O 1
ATOM 724 N N . ALA A 1 92 ? -15.091 1.165 11.671 1.00 92.56 92 ALA A N 1
ATOM 725 C CA . ALA A 1 92 ? -15.324 0.031 12.569 1.00 92.56 92 ALA A CA 1
ATOM 726 C C . ALA A 1 92 ? -14.941 0.336 14.028 1.00 92.56 92 ALA A C 1
ATOM 728 O O . ALA A 1 92 ? -15.681 0.007 14.962 1.00 92.56 92 ALA A O 1
ATOM 729 N N . SER A 1 93 ? -13.805 1.006 14.238 1.00 90.81 93 SER A N 1
ATOM 730 C CA . SER A 1 93 ? -13.388 1.444 15.574 1.00 90.81 93 SER A CA 1
ATOM 731 C C . SER A 1 93 ? -14.363 2.482 16.143 1.00 90.81 93 SER A C 1
ATOM 733 O O . SER A 1 93 ? -14.859 2.342 17.264 1.00 90.81 93 SER A O 1
ATOM 735 N N . THR A 1 94 ? -14.739 3.474 15.327 1.00 93.25 94 THR A N 1
ATOM 736 C CA . THR A 1 94 ? -15.656 4.548 15.733 1.00 93.25 94 THR A CA 1
ATOM 737 C C . THR A 1 94 ? -17.043 4.022 16.091 1.00 93.25 94 THR A C 1
ATOM 739 O O . THR A 1 94 ? -17.616 4.445 17.095 1.00 93.25 94 THR A O 1
ATOM 742 N N . SER A 1 95 ? -17.603 3.104 15.298 1.00 92.56 95 SER A N 1
ATOM 743 C CA . SER A 1 95 ? -18.921 2.526 15.580 1.00 92.56 95 SER A CA 1
ATOM 744 C C . SER A 1 95 ? -18.919 1.729 16.880 1.00 92.56 95 SER A C 1
ATOM 746 O O . SER A 1 95 ? -19.844 1.858 17.682 1.00 92.56 95 SER A O 1
ATOM 748 N N . THR A 1 96 ? -17.858 0.956 17.118 1.00 93.00 96 THR A N 1
ATOM 749 C CA . THR A 1 96 ? -17.700 0.164 18.343 1.00 93.00 96 THR A CA 1
ATOM 750 C C . THR A 1 96 ? -17.601 1.072 19.565 1.00 93.00 96 THR A C 1
ATOM 752 O O . THR A 1 96 ? -18.323 0.884 20.545 1.00 93.00 96 THR A O 1
ATOM 755 N N . LEU A 1 97 ? -16.770 2.113 19.485 1.00 93.88 97 LEU A N 1
ATOM 756 C CA . LEU A 1 97 ? -16.601 3.075 20.566 1.00 93.88 97 LEU A CA 1
ATOM 757 C C . LEU A 1 97 ? -17.902 3.837 20.865 1.00 93.88 97 LEU A C 1
ATOM 759 O O . LEU A 1 97 ? -18.300 3.932 22.025 1.00 93.88 97 LEU A O 1
ATOM 763 N N . LYS A 1 98 ? -18.612 4.323 19.835 1.00 92.81 98 LYS A N 1
ATOM 764 C CA . LYS A 1 98 ? -19.915 4.995 19.996 1.00 92.81 98 LYS A CA 1
ATOM 765 C C . LYS A 1 98 ? -20.939 4.105 20.696 1.00 92.81 98 LYS A C 1
ATOM 767 O O . LYS A 1 98 ? -21.658 4.580 21.573 1.00 92.81 98 LYS A O 1
ATOM 772 N N . LEU A 1 99 ? -20.985 2.822 20.343 1.00 92.94 99 LEU A N 1
ATOM 773 C CA . LEU A 1 99 ? -21.875 1.857 20.979 1.00 92.94 99 LEU A CA 1
ATOM 774 C C . LEU A 1 99 ? -21.534 1.664 22.462 1.00 92.94 99 LEU A C 1
ATOM 776 O O . LEU A 1 99 ? -22.438 1.664 23.296 1.00 92.94 99 LEU A O 1
ATOM 780 N N . LEU A 1 100 ? -20.250 1.548 22.813 1.00 93.62 100 LEU A N 1
ATOM 781 C CA . LEU A 1 100 ? -19.826 1.422 24.211 1.00 93.62 100 LEU A CA 1
ATOM 782 C C . LEU A 1 100 ? -20.156 2.677 25.024 1.00 93.62 100 LEU A C 1
ATOM 784 O O . LEU A 1 100 ? -20.665 2.565 26.138 1.00 93.62 100 LEU A O 1
ATOM 788 N N . ILE A 1 101 ? -19.919 3.866 24.471 1.00 93.12 101 ILE A N 1
ATOM 789 C CA . ILE A 1 101 ? -20.244 5.133 25.138 1.00 93.12 101 ILE A CA 1
ATOM 790 C C . ILE A 1 101 ? -21.756 5.250 25.352 1.00 93.12 101 ILE A C 1
ATOM 792 O O . ILE A 1 101 ? -22.192 5.531 26.465 1.00 93.12 101 ILE A O 1
ATOM 796 N N . SER A 1 102 ? -22.562 4.973 24.322 1.00 91.12 102 SER A N 1
ATOM 797 C CA . SER A 1 102 ? -24.026 5.022 24.414 1.00 91.12 102 SER A CA 1
ATOM 798 C C . SER A 1 102 ? -24.575 4.040 25.453 1.00 91.12 102 SER A C 1
ATOM 800 O O . SER A 1 102 ? -25.426 4.416 26.257 1.00 91.12 102 SER A O 1
ATOM 802 N N . ARG A 1 103 ? -24.043 2.811 25.505 1.00 90.69 103 ARG A N 1
ATOM 803 C CA . ARG A 1 103 ? -24.428 1.820 26.522 1.00 90.69 103 ARG A CA 1
ATOM 804 C C . ARG A 1 103 ? -24.086 2.276 27.938 1.00 90.69 103 ARG A C 1
ATOM 806 O O . ARG A 1 103 ? -24.926 2.155 28.824 1.00 90.69 103 ARG A O 1
ATOM 813 N N . ASN A 1 104 ? -22.885 2.814 28.154 1.00 92.00 104 ASN A N 1
ATOM 814 C CA . ASN A 1 104 ? -22.486 3.322 29.469 1.00 92.00 104 ASN A CA 1
ATOM 815 C C . ASN A 1 104 ? -23.327 4.534 29.893 1.00 92.00 104 ASN A C 1
ATOM 817 O O . ASN A 1 104 ? -23.751 4.604 31.043 1.00 92.00 104 ASN A O 1
ATOM 821 N N . ALA A 1 105 ? -23.625 5.448 28.964 1.00 91.69 105 ALA A N 1
ATOM 822 C CA . ALA A 1 105 ? -24.486 6.597 29.226 1.00 91.69 105 ALA A CA 1
ATOM 823 C C . ALA A 1 105 ? -25.907 6.167 29.629 1.00 91.69 105 ALA A C 1
ATOM 825 O O . ALA A 1 105 ? -26.422 6.648 30.635 1.00 91.69 105 ALA A O 1
ATOM 826 N N . ALA A 1 106 ? -26.510 5.216 28.906 1.00 88.06 106 ALA A N 1
ATOM 827 C CA . ALA A 1 106 ? -27.835 4.687 29.231 1.00 88.06 106 ALA A CA 1
ATOM 828 C C . ALA A 1 106 ? -27.859 3.962 30.590 1.00 88.06 106 ALA A C 1
ATOM 830 O O . ALA A 1 106 ? -28.776 4.158 31.384 1.00 88.06 106 ALA A O 1
ATOM 831 N N . ALA A 1 107 ? -26.827 3.167 30.892 1.00 87.25 107 ALA A N 1
ATOM 832 C CA . ALA A 1 107 ? -26.698 2.497 32.185 1.00 87.25 107 ALA A CA 1
ATOM 833 C C . ALA A 1 107 ? -26.525 3.487 33.348 1.00 87.25 107 ALA A C 1
ATOM 835 O O . ALA A 1 107 ? -27.018 3.232 34.444 1.00 87.25 107 ALA A O 1
ATOM 836 N N . PHE A 1 108 ? -25.832 4.608 33.126 1.00 84.94 108 PHE A N 1
ATOM 837 C CA . PHE A 1 108 ? -25.691 5.659 34.131 1.00 84.94 108 PHE A CA 1
ATOM 838 C C . PHE A 1 108 ? -27.010 6.411 34.344 1.00 84.94 108 PHE A C 1
ATOM 840 O O . PHE A 1 108 ? -27.439 6.576 35.480 1.00 84.94 108 PHE A O 1
ATOM 847 N N . GLN A 1 109 ? -27.702 6.781 33.263 1.00 79.06 109 GLN A N 1
ATOM 848 C CA . GLN A 1 109 ? -29.010 7.439 33.337 1.00 79.06 109 GLN A CA 1
ATOM 849 C C . GLN A 1 109 ? -30.056 6.577 34.057 1.00 79.06 109 GLN A C 1
ATOM 851 O O . GLN A 1 109 ? -30.767 7.089 34.914 1.00 79.06 109 GLN A O 1
ATOM 856 N N . GLY A 1 110 ? -30.106 5.269 33.786 1.00 75.06 110 GLY A N 1
ATOM 857 C CA . GLY A 1 110 ? -31.031 4.349 34.458 1.00 75.06 110 GLY A CA 1
ATOM 858 C C . GLY A 1 110 ? -30.722 4.077 35.936 1.00 75.06 110 GLY A C 1
ATOM 859 O O . GLY A 1 110 ? -31.575 3.548 36.633 1.00 75.06 110 GLY A O 1
ATOM 860 N N . LYS A 1 111 ? -29.522 4.422 36.426 1.00 70.06 111 LYS A N 1
ATOM 861 C CA . LYS A 1 111 ? -29.165 4.355 37.857 1.00 70.06 111 LYS A CA 1
ATOM 862 C C . LYS A 1 111 ? -29.467 5.647 38.620 1.00 70.06 111 LYS A C 1
ATOM 864 O O . LYS A 1 111 ? -29.404 5.646 39.845 1.00 70.06 111 LYS A O 1
ATOM 869 N N . CYS A 1 112 ? -29.725 6.741 37.909 1.00 63.78 112 CYS A N 1
ATOM 870 C CA . CYS A 1 112 ? -30.065 8.043 38.481 1.00 63.78 112 CYS A CA 1
ATOM 871 C C . CYS A 1 112 ? -31.570 8.360 38.388 1.00 63.78 112 CYS A C 1
ATOM 873 O O . CYS A 1 112 ? -31.954 9.488 38.693 1.00 63.78 112 CYS A O 1
ATOM 875 N N . ALA A 1 113 ? -32.386 7.397 37.949 1.00 52.00 113 ALA A N 1
ATOM 876 C CA . ALA A 1 113 ? -33.847 7.445 37.928 1.00 52.00 113 ALA A CA 1
ATOM 877 C C . ALA A 1 113 ? -34.412 6.615 39.087 1.00 52.00 113 ALA A C 1
ATOM 879 O O . ALA A 1 113 ? -35.444 7.038 39.648 1.00 52.00 113 ALA A O 1
#

pLDDT: mean 75.06, std 15.32, range [39.84, 96.12]

Organism: Marmota monax (NCBI:txid9995)

Radius of gyration: 28.39 Å; chains: 1; bounding box: 90×39×57 Å

Foldseek 3Di:
DPDPPVVVVVVVVVVVVVVVVPPPPPPPFFCVVVLVVLCVVDVDDPPPWDGGFADPPVDDPDDDPDGHRDDNVSNVVVVVVVVVVVVVVVVVVVVVVVVVVVVVVVVVVVVVD

Secondary structure (DSSP, 8-state):
---HHHHHHHHHHHHHHHHHTT------S--HHHHHHHHHHS-S--TT--SS-B--TT-SS---SS-BS--HHHHHHHHHHHHHHHHHHHHHHHHHHHHHHHHHHHHHHTT--